Protein AF-A0A7I7M6J4-F1 (afdb_monomer_lite)

Structure (mmCIF, N/CA/C/O backbone):
data_AF-A0A7I7M6J4-F1
#
_entry.id   AF-A0A7I7M6J4-F1
#
loop_
_atom_site.group_PDB
_atom_site.id
_atom_site.type_symbol
_atom_site.label_atom_id
_atom_site.label_alt_id
_atom_site.label_comp_id
_atom_site.label_asym_id
_atom_site.label_entity_id
_atom_site.label_seq_id
_atom_site.pdbx_PDB_ins_code
_atom_site.Cartn_x
_atom_site.Cartn_y
_atom_site.Cartn_z
_atom_site.occupancy
_atom_site.B_iso_or_equiv
_atom_site.auth_seq_id
_atom_site.auth_comp_id
_atom_site.auth_asym_id
_atom_site.auth_atom_id
_atom_site.pdbx_PDB_model_num
ATOM 1 N N . MET A 1 1 ? 21.340 7.365 -11.139 1.00 58.06 1 MET A N 1
ATOM 2 C CA . MET A 1 1 ? 21.224 6.074 -11.855 1.00 58.06 1 MET A CA 1
ATOM 3 C C . MET A 1 1 ? 21.804 6.102 -13.283 1.00 58.06 1 MET A C 1
ATOM 5 O O . MET A 1 1 ? 21.298 5.440 -14.175 1.00 58.06 1 MET A O 1
ATOM 9 N N . THR A 1 2 ? 22.927 6.791 -13.527 1.00 57.12 2 THR A N 1
ATOM 10 C CA . THR A 1 2 ? 23.522 6.941 -14.879 1.00 57.12 2 THR A CA 1
ATOM 11 C C . THR A 1 2 ? 24.549 5.858 -15.244 1.00 57.12 2 THR A C 1
ATOM 13 O O . THR A 1 2 ? 24.960 5.743 -16.396 1.00 57.12 2 THR A O 1
ATOM 16 N N . SER A 1 3 ? 24.947 5.028 -14.273 1.00 70.12 3 SER A N 1
ATOM 17 C CA . SER A 1 3 ? 25.984 3.998 -14.437 1.00 70.12 3 SER A CA 1
ATOM 18 C C . SER A 1 3 ? 25.589 2.898 -15.433 1.00 70.12 3 SER A C 1
ATOM 20 O O . SER A 1 3 ? 26.419 2.440 -16.215 1.00 70.12 3 SER A O 1
ATOM 22 N N . LEU A 1 4 ? 24.308 2.511 -15.471 1.00 69.12 4 LEU A N 1
ATOM 23 C CA . LEU A 1 4 ? 23.848 1.411 -16.322 1.00 69.12 4 LEU A CA 1
ATOM 24 C C . LEU A 1 4 ? 23.846 1.785 -17.812 1.00 69.12 4 LEU A C 1
ATOM 26 O O . LEU A 1 4 ? 24.363 1.026 -18.626 1.00 69.12 4 LEU A O 1
ATOM 30 N N . ALA A 1 5 ? 23.335 2.968 -18.163 1.00 65.31 5 ALA A N 1
ATOM 31 C CA . ALA A 1 5 ? 23.370 3.475 -19.538 1.00 65.31 5 ALA A CA 1
ATOM 32 C C . ALA A 1 5 ? 24.808 3.749 -20.011 1.00 65.31 5 ALA A C 1
ATOM 34 O O . ALA A 1 5 ? 25.140 3.481 -21.161 1.00 65.31 5 ALA A O 1
ATOM 35 N N . SER A 1 6 ? 25.682 4.207 -19.108 1.00 72.69 6 SER A N 1
ATOM 36 C CA . SER A 1 6 ? 27.111 4.384 -19.392 1.00 72.69 6 SER A CA 1
ATOM 37 C C . SER A 1 6 ? 27.819 3.053 -19.696 1.00 72.69 6 SER A C 1
ATOM 39 O O . SER A 1 6 ? 28.669 2.984 -20.579 1.00 72.69 6 SER A O 1
ATOM 41 N N . ARG A 1 7 ? 27.440 1.967 -19.004 1.00 75.00 7 ARG A N 1
ATOM 42 C CA . ARG A 1 7 ? 28.103 0.656 -19.115 1.00 75.00 7 ARG A CA 1
ATOM 43 C C . ARG A 1 7 ? 27.515 -0.266 -20.189 1.00 75.00 7 ARG A C 1
ATOM 45 O O . ARG A 1 7 ? 28.248 -1.078 -20.744 1.00 75.00 7 ARG A O 1
ATOM 52 N N . TYR A 1 8 ? 26.218 -0.155 -20.471 1.00 76.62 8 TYR A N 1
ATOM 53 C CA . TYR A 1 8 ? 25.488 -1.052 -21.381 1.00 76.62 8 TYR A CA 1
ATOM 54 C C . TYR A 1 8 ? 24.812 -0.326 -22.554 1.00 76.62 8 TYR A C 1
ATOM 56 O O . TYR A 1 8 ? 24.132 -0.957 -23.361 1.00 76.62 8 TYR A O 1
ATOM 64 N N . GLY A 1 9 ? 25.015 0.988 -22.677 1.00 76.75 9 GLY A N 1
ATOM 65 C CA . GLY A 1 9 ? 24.424 1.816 -23.722 1.00 76.75 9 GLY A CA 1
ATOM 66 C C . GLY A 1 9 ? 22.983 2.241 -23.430 1.00 76.75 9 GLY A C 1
ATOM 67 O O . GLY A 1 9 ? 22.277 1.672 -22.590 1.00 76.75 9 GLY A O 1
ATOM 68 N N . ASP A 1 10 ? 22.530 3.261 -24.157 1.00 83.62 10 ASP A N 1
ATOM 69 C CA . ASP A 1 10 ? 21.179 3.822 -24.054 1.00 83.62 10 ASP A CA 1
ATOM 70 C C . ASP A 1 10 ? 20.161 3.069 -24.937 1.00 83.62 10 ASP A C 1
ATOM 72 O O . ASP A 1 10 ? 19.556 3.589 -25.881 1.00 83.62 10 ASP A O 1
ATOM 76 N N . SER A 1 11 ? 19.991 1.783 -24.644 1.00 90.88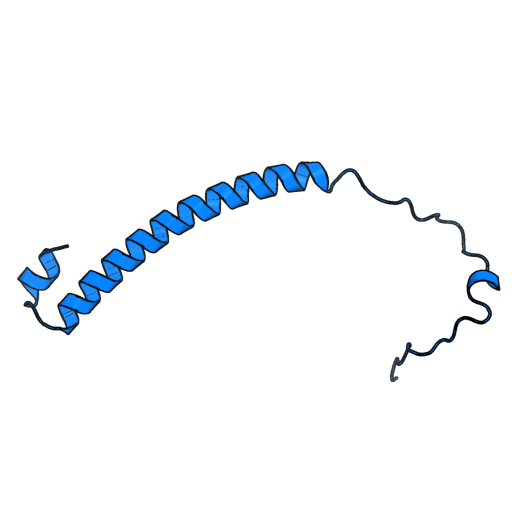 11 SER A N 1
ATOM 77 C CA . SER A 1 11 ? 18.976 0.943 -25.275 1.00 90.88 11 SER A CA 1
ATOM 78 C C . SER A 1 11 ? 17.586 1.161 -24.649 1.00 90.88 11 SER A C 1
ATOM 80 O O . SER A 1 11 ? 17.469 1.518 -23.473 1.00 90.88 11 SER A O 1
ATOM 82 N N . PRO A 1 12 ? 16.492 0.858 -25.370 1.00 91.44 12 PRO A N 1
ATOM 83 C CA . PRO A 1 12 ? 15.154 0.851 -24.778 1.00 91.44 12 PRO A CA 1
ATOM 84 C C . PRO A 1 12 ? 15.032 -0.061 -23.545 1.00 91.44 12 PRO A C 1
ATOM 86 O O . PRO A 1 12 ? 14.273 0.246 -22.630 1.00 91.44 12 PRO A O 1
ATOM 89 N N . ALA A 1 13 ? 15.783 -1.168 -23.498 1.00 91.25 13 ALA A N 1
ATOM 90 C CA . ALA A 1 13 ? 15.785 -2.084 -22.361 1.00 91.25 13 ALA A CA 1
ATOM 91 C C . ALA A 1 13 ? 16.457 -1.468 -21.123 1.00 91.25 13 ALA A C 1
ATOM 93 O O . ALA A 1 13 ? 15.904 -1.539 -20.030 1.00 91.25 13 ALA A O 1
ATOM 94 N N . THR A 1 14 ? 17.606 -0.807 -21.287 1.00 90.38 14 THR A N 1
ATOM 95 C CA . THR A 1 14 ? 18.304 -0.136 -20.177 1.00 90.38 14 THR A CA 1
ATOM 96 C C . THR A 1 14 ? 17.511 1.057 -19.646 1.00 90.38 14 THR A C 1
ATOM 98 O O . THR A 1 14 ? 17.441 1.230 -18.432 1.00 90.38 14 THR A O 1
ATOM 101 N N . ARG A 1 15 ? 16.818 1.810 -20.514 1.00 90.19 15 ARG A N 1
ATOM 102 C CA . ARG A 1 15 ? 15.859 2.850 -20.094 1.00 90.19 15 ARG A CA 1
ATOM 103 C C . ARG A 1 15 ? 14.707 2.304 -19.255 1.00 90.19 15 ARG A C 1
ATOM 105 O O . ARG A 1 15 ? 14.366 2.904 -18.244 1.00 90.19 15 ARG A O 1
ATOM 112 N N . ARG A 1 16 ? 14.131 1.158 -19.638 1.00 93.50 16 ARG A N 1
ATOM 113 C CA . ARG A 1 16 ? 13.075 0.503 -18.845 1.00 93.50 16 ARG A CA 1
ATOM 114 C C . ARG A 1 16 ? 13.570 0.118 -17.457 1.00 93.50 16 ARG A C 1
ATOM 116 O O . ARG A 1 16 ? 12.906 0.452 -16.491 1.00 93.50 16 ARG A O 1
ATOM 123 N N . ILE A 1 17 ? 14.755 -0.487 -17.362 1.00 92.88 17 ILE A N 1
ATOM 124 C CA . ILE A 1 17 ? 15.341 -0.875 -16.069 1.00 92.88 17 ILE A CA 1
ATOM 125 C C . ILE A 1 17 ? 15.546 0.344 -15.164 1.00 92.88 17 ILE A C 1
ATOM 127 O O . ILE A 1 17 ? 15.235 0.275 -13.980 1.00 92.88 17 ILE A O 1
ATOM 131 N N . VAL A 1 18 ? 16.055 1.456 -15.704 1.00 91.94 18 VAL A N 1
ATOM 132 C CA . VAL A 1 18 ? 16.229 2.693 -14.924 1.00 91.94 18 VAL A CA 1
ATOM 133 C C . VAL A 1 18 ? 14.879 3.229 -14.447 1.00 91.94 18 VAL A C 1
ATOM 135 O O . VAL A 1 18 ? 14.729 3.483 -13.257 1.00 91.94 18 VAL A O 1
ATOM 138 N N . ASN A 1 19 ? 13.885 3.315 -15.334 1.00 93.69 19 ASN A N 1
ATOM 139 C CA . ASN A 1 19 ? 12.545 3.781 -14.968 1.00 93.69 19 ASN A CA 1
ATOM 140 C C . ASN A 1 19 ? 11.879 2.875 -13.921 1.00 93.69 19 ASN A C 1
ATOM 142 O O . ASN A 1 19 ? 11.253 3.366 -12.986 1.00 93.69 19 ASN A O 1
ATOM 146 N N . ASP A 1 20 ? 12.009 1.555 -14.064 1.00 96.12 20 ASP A N 1
ATOM 147 C CA . ASP A 1 20 ? 11.463 0.598 -13.103 1.00 96.12 20 ASP A CA 1
ATOM 148 C C . ASP A 1 20 ? 12.153 0.735 -11.741 1.00 96.12 20 ASP A C 1
ATOM 150 O O . ASP A 1 20 ? 11.479 0.688 -10.717 1.00 96.12 20 ASP A O 1
ATOM 154 N N . ALA A 1 21 ? 13.471 0.954 -11.713 1.00 94.88 21 ALA A N 1
ATOM 155 C CA . ALA A 1 21 ? 14.210 1.170 -10.474 1.00 94.88 21 ALA A CA 1
ATOM 156 C C . ALA A 1 21 ? 13.806 2.478 -9.775 1.00 94.88 21 ALA A C 1
ATOM 158 O O . ALA A 1 21 ? 13.645 2.489 -8.557 1.00 94.88 21 ALA A O 1
ATOM 159 N N . GLU A 1 22 ? 13.598 3.562 -10.526 1.00 95.62 22 GLU A N 1
ATOM 160 C CA . GLU A 1 22 ? 13.088 4.827 -9.982 1.00 95.62 22 GLU A CA 1
ATOM 161 C C . GLU A 1 22 ? 11.667 4.673 -9.428 1.00 95.62 22 GLU A C 1
ATOM 163 O O . GLU A 1 22 ? 11.390 5.136 -8.321 1.00 95.62 22 GLU A O 1
ATOM 168 N N . ARG A 1 23 ? 10.786 3.962 -10.146 1.00 97.12 23 ARG A N 1
ATOM 169 C CA . ARG A 1 23 ? 9.432 3.663 -9.661 1.00 97.12 23 ARG A CA 1
ATOM 170 C C . ARG A 1 23 ? 9.466 2.837 -8.377 1.00 97.12 23 ARG A C 1
ATOM 172 O O . ARG A 1 23 ? 8.789 3.198 -7.427 1.00 97.12 23 ARG A O 1
ATOM 179 N N . ILE A 1 24 ? 10.274 1.776 -8.326 1.0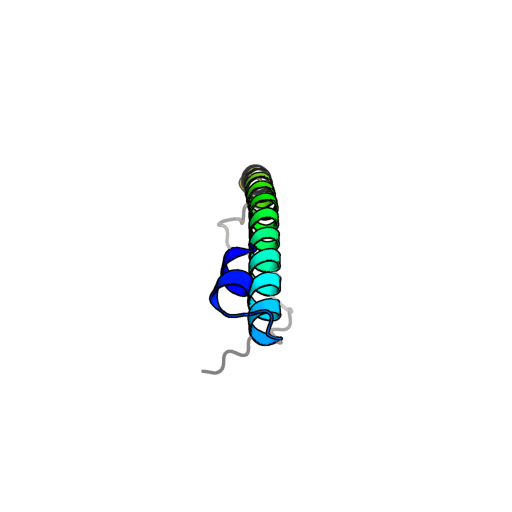0 97.81 24 ILE A N 1
ATOM 180 C CA . ILE A 1 24 ? 10.396 0.921 -7.134 1.00 97.81 24 ILE A CA 1
ATOM 181 C C . ILE A 1 24 ? 10.854 1.733 -5.919 1.00 97.81 24 ILE A C 1
ATOM 183 O O . ILE A 1 24 ? 10.335 1.525 -4.830 1.00 97.81 24 ILE A O 1
ATOM 187 N N . LEU A 1 25 ? 11.803 2.660 -6.086 1.00 97.44 25 LEU A N 1
ATOM 188 C CA . LEU A 1 25 ? 12.237 3.521 -4.983 1.00 97.44 25 LEU A CA 1
ATOM 189 C C . LEU A 1 25 ? 11.102 4.417 -4.483 1.00 97.44 25 LEU A C 1
ATOM 191 O O . LEU A 1 25 ? 10.887 4.503 -3.280 1.00 97.44 25 LEU A O 1
ATOM 195 N N . ASN A 1 26 ? 10.334 5.017 -5.393 1.00 97.56 26 ASN A N 1
ATOM 196 C CA . ASN A 1 26 ? 9.181 5.822 -5.003 1.00 97.56 26 ASN A CA 1
ATOM 197 C C . ASN A 1 26 ? 8.089 4.992 -4.309 1.00 97.56 26 ASN A C 1
ATOM 199 O O . ASN A 1 26 ? 7.495 5.446 -3.334 1.00 97.56 26 ASN A O 1
ATOM 203 N N . ASP A 1 27 ? 7.853 3.770 -4.788 1.00 98.06 27 ASP A N 1
ATOM 204 C CA . ASP A 1 27 ? 6.908 2.842 -4.171 1.00 98.06 27 ASP A CA 1
ATOM 205 C C . ASP A 1 27 ? 7.363 2.457 -2.751 1.00 98.06 27 ASP A C 1
ATOM 207 O O . ASP A 1 27 ? 6.531 2.365 -1.853 1.00 98.06 27 ASP A O 1
ATOM 211 N N . ILE A 1 28 ? 8.671 2.286 -2.519 1.00 97.88 28 ILE A N 1
ATOM 212 C CA . ILE A 1 28 ? 9.233 2.037 -1.181 1.00 97.88 28 ILE A CA 1
ATOM 213 C C . ILE A 1 28 ? 9.004 3.237 -0.257 1.00 97.88 28 ILE A C 1
ATOM 215 O O . ILE A 1 28 ? 8.516 3.041 0.853 1.00 97.88 28 ILE A O 1
ATOM 219 N N . ASP A 1 29 ? 9.296 4.460 -0.711 1.00 97.75 29 ASP A N 1
ATOM 220 C CA . ASP A 1 29 ? 9.073 5.675 0.089 1.00 97.75 29 ASP A CA 1
ATOM 221 C C . ASP A 1 29 ? 7.592 5.824 0.478 1.00 97.75 29 ASP A C 1
ATOM 223 O O . ASP A 1 29 ? 7.255 6.239 1.585 1.00 97.75 29 ASP A O 1
ATOM 227 N N . ARG A 1 30 ? 6.680 5.447 -0.425 1.00 97.44 30 ARG A N 1
ATOM 228 C CA . ARG A 1 30 ? 5.241 5.456 -0.152 1.00 97.44 30 ARG A CA 1
ATOM 229 C C . ARG A 1 30 ? 4.827 4.378 0.849 1.00 97.44 30 ARG A C 1
ATOM 231 O O . ARG A 1 30 ? 4.006 4.650 1.718 1.00 97.44 30 ARG A O 1
ATOM 238 N N . LEU A 1 31 ? 5.389 3.176 0.740 1.00 98.12 31 LEU A N 1
ATOM 239 C CA . LEU A 1 31 ? 5.118 2.095 1.688 1.00 98.12 31 LEU A CA 1
ATOM 240 C C . LEU A 1 31 ? 5.576 2.440 3.108 1.00 98.12 31 LEU A C 1
ATOM 242 O O . LEU A 1 31 ? 4.950 1.976 4.057 1.00 98.12 31 LEU A O 1
ATOM 246 N N . ASP A 1 32 ? 6.633 3.239 3.256 1.00 97.12 32 ASP A N 1
ATOM 247 C CA . ASP A 1 32 ? 7.088 3.731 4.561 1.00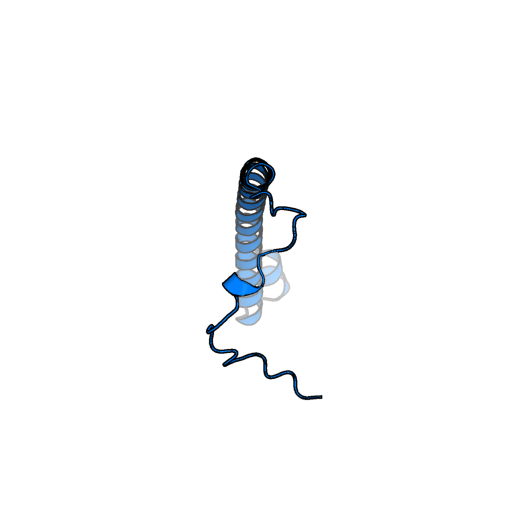 97.12 32 ASP A CA 1
ATOM 248 C C . ASP A 1 32 ? 6.015 4.617 5.218 1.00 97.12 32 ASP A C 1
ATOM 250 O O . ASP A 1 32 ? 5.596 4.363 6.347 1.00 97.12 32 ASP A O 1
ATOM 254 N N . ILE A 1 33 ? 5.453 5.562 4.454 1.00 96.69 33 ILE A N 1
ATOM 255 C CA . ILE A 1 33 ? 4.332 6.412 4.895 1.00 96.69 33 ILE A CA 1
ATOM 256 C C . ILE A 1 33 ? 3.114 5.558 5.276 1.00 96.69 33 ILE A C 1
ATOM 258 O O . ILE A 1 33 ? 2.539 5.729 6.354 1.00 96.69 33 ILE A O 1
ATOM 262 N N . ASP A 1 34 ? 2.732 4.614 4.412 1.00 95.50 34 ASP A N 1
ATOM 263 C CA . ASP A 1 34 ? 1.585 3.735 4.656 1.00 95.50 34 ASP A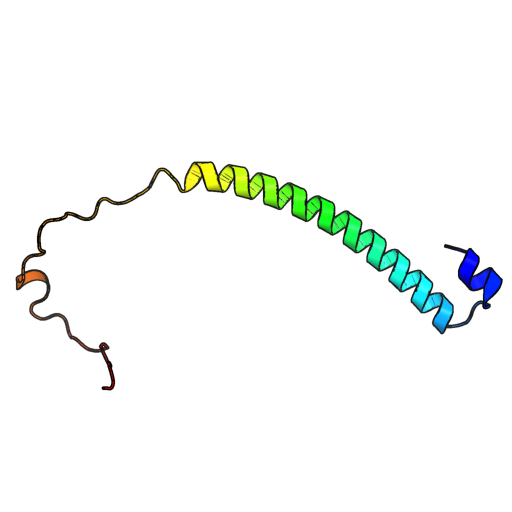 CA 1
ATOM 264 C C . ASP A 1 34 ? 1.804 2.864 5.915 1.00 95.50 34 ASP A C 1
ATOM 266 O O . ASP A 1 34 ? 0.862 2.571 6.658 1.00 95.50 34 ASP A O 1
ATOM 270 N N . ALA A 1 35 ? 3.046 2.446 6.186 1.00 94.50 35 ALA A N 1
ATOM 271 C CA . ALA A 1 35 ? 3.395 1.657 7.364 1.00 94.50 35 ALA A CA 1
ATOM 272 C C . ALA A 1 35 ? 3.278 2.467 8.663 1.00 94.50 35 ALA A C 1
ATOM 274 O O . ALA A 1 35 ? 2.729 1.949 9.646 1.00 94.50 35 ALA A O 1
ATOM 275 N N . GLU A 1 36 ? 3.738 3.721 8.660 1.00 94.19 36 GLU A N 1
ATOM 276 C CA . GLU A 1 36 ? 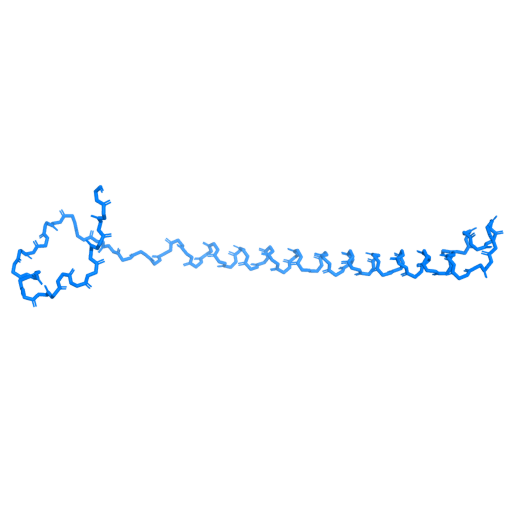3.581 4.655 9.781 1.00 94.19 36 GLU A CA 1
ATOM 277 C C . GLU A 1 36 ? 2.097 4.943 10.068 1.00 94.19 36 GLU A C 1
ATOM 279 O O . GLU A 1 36 ? 1.649 4.849 11.217 1.00 94.19 36 GLU A O 1
ATOM 284 N N . GLU A 1 37 ? 1.297 5.214 9.029 1.00 92.44 37 GLU A N 1
ATOM 285 C CA . GLU A 1 37 ? -0.149 5.431 9.164 1.00 92.44 37 GLU A CA 1
ATOM 286 C C . GLU A 1 37 ? -0.846 4.192 9.742 1.00 92.44 37 GLU A C 1
ATOM 288 O O . GLU A 1 37 ? -1.671 4.286 10.659 1.00 92.44 37 GLU A O 1
ATOM 293 N N . LEU A 1 38 ? -0.480 3.005 9.257 1.00 91.69 38 LEU A N 1
ATOM 294 C CA . LEU A 1 38 ? -1.041 1.752 9.742 1.00 91.69 38 LEU A CA 1
ATOM 295 C C . LEU A 1 38 ? -0.672 1.484 11.207 1.00 91.69 38 LEU A C 1
ATOM 297 O O . LEU A 1 38 ? -1.484 0.951 11.969 1.00 91.69 38 LEU A O 1
ATOM 301 N N . GLU A 1 39 ? 0.544 1.827 11.633 1.00 88.56 39 GLU A N 1
ATOM 302 C CA . GLU A 1 39 ? 0.936 1.741 13.038 1.00 88.56 39 GLU A CA 1
ATOM 303 C C . GLU A 1 39 ? 0.107 2.678 13.923 1.00 88.56 39 GLU A C 1
ATOM 305 O O . GLU A 1 39 ? -0.427 2.223 14.945 1.00 88.56 39 GLU A O 1
ATOM 310 N N . LEU A 1 40 ? -0.090 3.928 13.497 1.00 85.81 40 LEU A N 1
ATOM 311 C CA . LEU A 1 40 ? -0.951 4.888 14.185 1.00 85.81 40 LEU A CA 1
ATOM 312 C C . LEU A 1 40 ? -2.392 4.364 14.297 1.00 85.81 40 LEU A C 1
ATOM 314 O O . LEU A 1 40 ? -2.959 4.318 15.394 1.00 85.81 40 LEU A O 1
ATOM 318 N N . ALA A 1 41 ? -2.965 3.884 13.191 1.00 81.88 41 ALA A N 1
ATOM 319 C CA . ALA A 1 41 ? -4.313 3.321 13.149 1.00 81.88 41 ALA A CA 1
ATOM 320 C C . ALA A 1 41 ? -4.464 2.089 14.060 1.00 81.88 41 ALA A C 1
ATOM 322 O O . ALA A 1 41 ? -5.479 1.940 14.749 1.00 81.88 41 ALA A O 1
ATOM 323 N N . ARG A 1 42 ? -3.447 1.217 14.134 1.00 77.50 42 ARG A N 1
ATOM 324 C CA . ARG A 1 42 ? -3.416 0.082 15.079 1.00 77.50 42 ARG A CA 1
ATOM 325 C C . ARG A 1 42 ? -3.319 0.529 16.534 1.00 77.50 42 ARG A C 1
ATOM 327 O O . ARG A 1 42 ? -3.857 -0.151 17.410 1.00 77.50 42 ARG A O 1
ATOM 334 N N . GLY A 1 43 ? -2.619 1.625 16.819 1.00 70.62 43 GLY A N 1
ATOM 335 C CA . GLY A 1 43 ? -2.621 2.264 18.136 1.00 70.62 43 GLY A CA 1
ATOM 336 C C . GLY A 1 43 ? -4.036 2.683 18.536 1.00 70.62 43 GLY A C 1
ATOM 337 O O . GLY A 1 43 ? -4.548 2.228 19.558 1.00 70.62 43 GLY A O 1
ATOM 338 N N . LEU A 1 44 ? -4.709 3.446 17.673 1.00 62.28 44 LEU A N 1
ATOM 339 C CA . LEU A 1 44 ? -6.080 3.923 17.892 1.00 62.28 44 LEU A CA 1
ATOM 340 C C . LEU A 1 44 ? -7.098 2.773 18.014 1.00 62.28 44 LEU A C 1
ATOM 342 O O . LEU A 1 44 ? -7.925 2.765 18.924 1.00 62.28 44 LEU A O 1
ATOM 346 N N . SER A 1 45 ? -6.997 1.754 17.158 1.00 60.22 45 SER A N 1
ATOM 347 C CA . SER A 1 45 ? -7.913 0.603 17.157 1.00 60.22 45 SER A CA 1
ATOM 348 C C . SER A 1 45 ? -7.753 -0.282 18.399 1.00 60.22 45 SER A C 1
ATOM 350 O O . SER A 1 45 ? -8.742 -0.773 18.943 1.00 60.22 45 SER A O 1
ATOM 352 N N . ARG A 1 46 ? -6.524 -0.458 18.913 1.00 58.75 46 ARG A N 1
ATOM 353 C CA . ARG A 1 46 ? -6.294 -1.186 20.177 1.00 58.75 46 ARG A CA 1
ATOM 354 C C . ARG A 1 46 ? -6.922 -0.486 21.380 1.00 58.75 46 ARG A C 1
ATOM 356 O O . ARG A 1 46 ? -7.381 -1.174 22.286 1.00 58.75 46 ARG A O 1
ATOM 363 N N . HIS A 1 47 ? -6.987 0.845 21.381 1.00 58.19 47 HIS A N 1
ATOM 364 C CA . HIS A 1 47 ? -7.705 1.587 22.418 1.00 58.19 47 HIS A CA 1
ATOM 365 C C . HIS A 1 47 ? -9.230 1.445 22.300 1.00 58.19 47 HIS A C 1
ATOM 367 O O . HIS A 1 47 ? -9.911 1.452 23.322 1.00 58.19 47 HIS A O 1
ATOM 373 N N . HIS A 1 48 ? -9.767 1.277 21.088 1.00 57.22 48 HIS A N 1
ATOM 374 C CA . HIS A 1 48 ? -11.214 1.229 20.858 1.00 57.22 48 HIS A CA 1
ATOM 375 C C . HIS A 1 48 ? -11.835 -0.164 21.092 1.00 57.22 48 HIS A C 1
ATOM 377 O O . HIS A 1 48 ? -12.935 -0.270 21.623 1.00 57.22 48 HIS A O 1
ATOM 383 N N . HIS A 1 49 ? -11.130 -1.256 20.771 1.00 57.12 49 HIS A N 1
ATOM 384 C CA . HIS A 1 49 ? -11.731 -2.604 20.745 1.00 57.12 49 HIS A CA 1
ATOM 385 C C . HIS A 1 49 ? -11.661 -3.418 22.047 1.00 57.12 49 HIS A C 1
ATOM 387 O O . HIS A 1 49 ? -12.185 -4.531 22.101 1.00 57.12 49 HIS A O 1
ATOM 393 N N . VAL A 1 50 ? -11.029 -2.910 23.106 1.00 58.62 50 VAL A N 1
ATOM 394 C CA . VAL A 1 50 ? -10.949 -3.645 24.384 1.00 58.62 50 VAL A CA 1
ATOM 395 C C . VAL A 1 50 ? -12.150 -3.348 25.300 1.00 58.62 50 VAL A C 1
ATOM 397 O O . VAL A 1 50 ? -12.414 -4.124 26.216 1.00 58.62 50 VAL A O 1
ATOM 400 N N . GLY A 1 51 ? -12.909 -2.274 25.046 1.00 60.94 51 GLY A N 1
ATOM 401 C CA . GLY A 1 51 ? -13.934 -1.776 25.974 1.00 60.94 51 GLY A CA 1
ATOM 402 C C . GLY A 1 51 ? -15.377 -2.216 25.709 1.00 60.94 51 GLY A C 1
ATOM 403 O O . GLY A 1 51 ? -16.117 -2.439 26.662 1.00 60.94 51 GLY A O 1
ATOM 404 N N . GLU A 1 52 ? -15.797 -2.366 24.451 1.00 69.94 52 GLU A N 1
ATOM 405 C CA . GLU A 1 52 ? -17.202 -2.652 24.123 1.00 69.94 52 GLU A CA 1
ATOM 406 C C . GLU A 1 52 ? -17.427 -4.145 23.880 1.00 69.94 52 GLU A C 1
ATOM 408 O O . GLU A 1 52 ? -17.418 -4.643 22.756 1.00 69.94 52 GLU A O 1
ATOM 413 N N . ARG A 1 53 ? -17.623 -4.891 24.968 1.00 75.94 53 ARG A N 1
ATOM 414 C CA . ARG A 1 53 ? -18.193 -6.239 24.904 1.00 75.94 53 ARG A CA 1
ATOM 415 C C . ARG A 1 53 ? -19.586 -6.196 25.504 1.00 75.94 53 ARG A C 1
ATOM 417 O O . ARG A 1 53 ? -19.755 -5.790 26.650 1.00 75.94 53 ARG A O 1
ATOM 424 N N . ILE A 1 54 ? -20.575 -6.639 24.736 1.00 79.50 54 ILE A N 1
ATOM 425 C CA . ILE A 1 54 ? -21.917 -6.874 25.264 1.00 79.50 54 ILE A CA 1
ATOM 426 C C . ILE A 1 54 ? -21.848 -8.175 26.064 1.00 79.50 54 ILE A C 1
ATOM 428 O O . ILE A 1 54 ? -21.477 -9.218 25.525 1.00 79.50 54 ILE A O 1
ATOM 432 N N . ALA A 1 55 ? -22.154 -8.106 27.358 1.00 81.38 55 ALA A N 1
ATOM 433 C CA . ALA A 1 55 ? -22.224 -9.290 28.201 1.00 81.38 55 ALA A CA 1
ATOM 434 C C . ALA A 1 55 ? -23.376 -10.182 27.718 1.00 81.38 55 ALA A C 1
ATOM 436 O O . ALA A 1 55 ? -24.534 -9.762 27.738 1.00 81.38 55 ALA A O 1
ATOM 437 N N . ILE A 1 56 ? -23.053 -11.400 27.280 1.00 84.62 56 ILE A N 1
ATOM 438 C CA . ILE A 1 56 ? -24.062 -12.427 27.020 1.00 84.62 56 ILE A CA 1
ATOM 439 C C . ILE A 1 56 ? -24.368 -13.108 28.358 1.00 84.62 56 ILE A C 1
ATOM 441 O O . ILE A 1 56 ? -23.431 -13.543 29.027 1.00 84.62 56 ILE A O 1
ATOM 445 N N . PRO A 1 57 ? -25.641 -13.174 28.784 1.00 86.50 57 PRO A N 1
ATOM 446 C CA . PRO A 1 57 ? -26.009 -13.877 30.004 1.00 86.50 57 PRO A CA 1
ATOM 447 C C . PRO A 1 57 ? -25.636 -15.364 29.938 1.00 86.50 57 PRO A C 1
ATOM 449 O O . PRO A 1 57 ? -25.961 -16.037 28.965 1.00 86.50 57 PRO A O 1
ATOM 452 N N . ASP A 1 58 ? -25.050 -15.895 31.014 1.00 86.38 58 ASP A N 1
ATOM 453 C CA . ASP A 1 58 ? -24.794 -17.339 31.176 1.00 86.38 58 ASP A CA 1
ATOM 454 C C . ASP A 1 58 ? -26.075 -18.140 31.498 1.00 86.38 58 ASP A C 1
ATOM 456 O O . ASP A 1 58 ? -26.048 -19.352 31.715 1.00 86.38 58 ASP A O 1
ATOM 460 N N . THR A 1 59 ? -27.222 -17.463 31.570 1.00 89.00 59 THR A N 1
ATOM 461 C CA . THR A 1 59 ? -28.533 -18.084 31.759 1.00 89.00 59 THR A CA 1
ATOM 462 C C . THR A 1 59 ? -29.063 -18.618 30.437 1.00 89.00 59 THR A C 1
ATOM 464 O O . THR A 1 59 ? -28.959 -17.946 29.412 1.00 89.00 59 THR A O 1
ATOM 467 N N . GLN A 1 60 ? -29.710 -19.785 30.466 1.00 84.19 60 GLN A N 1
ATOM 468 C CA . GLN A 1 60 ? -30.427 -20.283 29.294 1.00 84.19 60 GLN A CA 1
ATOM 469 C C . GLN A 1 60 ? -31.494 -19.276 28.845 1.00 84.19 60 GLN A C 1
ATOM 471 O O . GLN A 1 60 ? -32.229 -18.728 29.667 1.00 84.19 60 GLN A O 1
ATOM 476 N N . TYR A 1 61 ? -31.574 -19.055 27.533 1.00 79.88 61 TYR A N 1
ATOM 477 C CA . TYR A 1 61 ? -32.698 -18.349 26.929 1.00 79.88 61 TYR A CA 1
ATOM 478 C C . TYR A 1 61 ? -33.981 -19.157 27.117 1.00 79.88 61 TYR A C 1
ATOM 480 O O . TYR A 1 61 ? -33.956 -20.389 27.103 1.00 79.88 61 TYR A O 1
ATOM 488 N N . ASP A 1 62 ? -35.101 -18.455 27.269 1.00 84.56 62 ASP A N 1
ATOM 489 C CA . ASP A 1 62 ? -36.413 -19.088 27.319 1.00 84.56 62 ASP A CA 1
ATOM 490 C C . ASP A 1 62 ? -36.660 -19.872 26.023 1.00 84.56 62 ASP A C 1
ATOM 492 O O . ASP A 1 62 ? -36.453 -19.369 24.920 1.00 84.56 62 ASP A O 1
ATOM 496 N N . THR A 1 63 ? -37.109 -21.115 26.144 1.00 76.69 63 THR A N 1
ATOM 497 C CA . THR A 1 63 ? -37.502 -21.944 25.002 1.00 76.69 63 THR A CA 1
ATOM 498 C C . THR A 1 63 ? -38.625 -21.324 24.173 1.00 76.69 63 THR A C 1
ATOM 500 O O . THR A 1 63 ? -38.678 -21.549 22.964 1.00 76.69 63 THR A O 1
ATOM 503 N N . ASP A 1 64 ? -39.494 -20.517 24.785 1.00 81.44 64 ASP A N 1
ATOM 504 C CA . ASP A 1 64 ? -40.566 -19.819 24.074 1.00 81.44 64 ASP A CA 1
ATOM 505 C C . ASP A 1 64 ? -40.045 -18.694 23.170 1.00 81.44 64 ASP A C 1
ATOM 507 O O . ASP A 1 64 ? -40.721 -18.328 22.212 1.00 81.44 64 ASP A O 1
ATOM 511 N N . PHE A 1 65 ? -38.817 -18.210 23.396 1.00 77.75 65 PHE A N 1
ATOM 512 C CA . PHE A 1 65 ? -38.153 -17.225 22.537 1.00 77.75 65 PHE A CA 1
ATOM 513 C C . PHE A 1 65 ? -37.948 -17.737 21.103 1.00 77.75 65 PHE A C 1
ATOM 515 O O . PHE A 1 65 ? -38.000 -16.966 20.149 1.00 77.75 65 PHE A O 1
ATOM 522 N N . TRP A 1 66 ? -37.738 -19.046 20.948 1.00 74.62 66 TRP A N 1
ATOM 523 C CA . TRP A 1 66 ? -37.470 -19.696 19.662 1.00 74.62 66 TRP A CA 1
ATOM 524 C C . TRP A 1 66 ? -38.728 -20.299 19.021 1.00 74.62 66 TRP A C 1
ATOM 526 O O . TRP A 1 66 ? -38.677 -20.829 17.912 1.00 74.62 66 TRP A O 1
ATOM 536 N N . ARG A 1 67 ? -39.877 -20.244 19.707 1.00 77.06 67 ARG A N 1
ATOM 537 C CA . ARG A 1 67 ? -41.121 -20.869 19.254 1.00 77.06 67 ARG A CA 1
ATOM 538 C C . ARG A 1 67 ? -41.761 -20.033 18.140 1.00 77.06 67 ARG A C 1
ATOM 540 O O . ARG A 1 67 ? -42.200 -18.914 18.378 1.00 77.06 67 ARG A O 1
ATOM 547 N N . GLY A 1 68 ? -41.880 -20.605 16.941 1.00 69.56 68 GLY A N 1
ATOM 548 C CA . GLY A 1 68 ? -42.529 -19.956 15.791 1.00 69.56 68 GLY A CA 1
ATOM 549 C C . GLY A 1 68 ? -41.598 -19.101 14.925 1.00 69.56 68 GLY A C 1
ATOM 550 O O . GLY A 1 68 ? -42.079 -18.431 14.015 1.00 69.56 68 GLY A O 1
ATOM 551 N N . VAL A 1 69 ? -40.290 -19.133 15.194 1.00 72.88 69 VAL A N 1
ATOM 552 C CA . VAL A 1 69 ? -39.270 -18.665 14.251 1.00 72.88 69 VAL A CA 1
ATOM 553 C C . VAL A 1 69 ? -39.083 -19.759 13.200 1.00 72.88 69 VAL A C 1
ATOM 555 O O . VAL A 1 69 ? -38.906 -20.921 13.564 1.00 72.88 69 VAL A O 1
ATOM 558 N N . ASP A 1 70 ? -39.167 -19.396 11.922 1.00 67.62 70 ASP A N 1
ATOM 559 C CA . ASP A 1 70 ? -38.921 -20.318 10.812 1.00 67.62 70 ASP A CA 1
ATOM 560 C C . ASP A 1 70 ? -37.455 -20.781 10.870 1.00 67.62 70 ASP A C 1
ATOM 562 O O . ASP A 1 70 ? -36.544 -19.954 10.953 1.00 67.62 70 ASP A O 1
ATOM 566 N N . ASP A 1 71 ? -37.208 -22.090 10.856 1.00 66.06 71 ASP A N 1
ATOM 567 C CA . ASP A 1 71 ? -35.861 -22.679 10.823 1.00 66.06 71 ASP A CA 1
ATOM 568 C C . ASP A 1 71 ? -35.272 -22.702 9.400 1.00 66.06 71 ASP A C 1
ATOM 570 O O . ASP A 1 71 ? -34.285 -23.397 9.129 1.00 66.06 71 ASP A O 1
ATOM 574 N N . GLU A 1 72 ? -35.874 -21.908 8.507 1.00 59.62 72 GLU A N 1
ATOM 575 C CA . GLU A 1 72 ? -35.555 -21.734 7.097 1.00 59.62 72 GLU A CA 1
ATOM 576 C C . GLU A 1 72 ? -34.092 -21.283 6.923 1.00 59.62 72 GLU A C 1
ATOM 578 O O . GLU A 1 72 ? -33.769 -20.102 6.802 1.00 59.62 72 GLU A O 1
ATOM 583 N N . GLY A 1 73 ? -33.164 -22.244 6.951 1.00 58.47 73 GLY A N 1
ATOM 584 C CA . GLY A 1 73 ? -31.752 -21.991 6.673 1.00 58.47 73 GLY A CA 1
ATOM 585 C C . GLY A 1 73 ? -30.711 -22.848 7.390 1.00 58.47 73 GLY A C 1
ATOM 586 O O . GLY A 1 73 ? -29.541 -22.750 7.019 1.00 58.47 73 GLY A O 1
ATOM 587 N N . LEU A 1 74 ? -31.049 -23.722 8.347 1.00 60.12 74 LEU A N 1
ATOM 588 C CA . LEU A 1 74 ? -30.052 -24.647 8.921 1.00 60.12 74 LEU A CA 1
ATOM 589 C C . LEU A 1 74 ? -29.894 -25.907 8.056 1.00 60.12 74 LEU A C 1
ATOM 591 O O . LEU A 1 74 ? -30.075 -27.0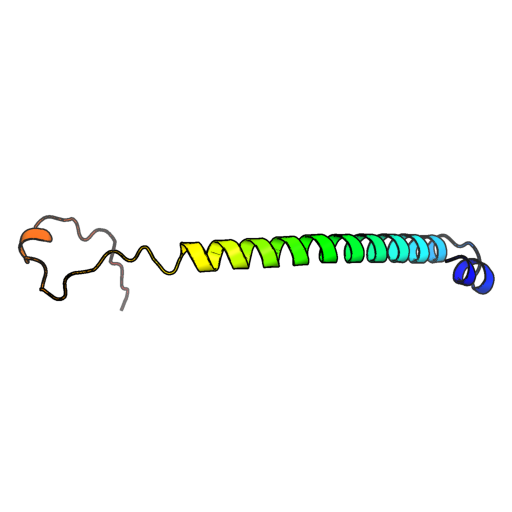37 8.503 1.00 60.12 74 LEU A O 1
ATOM 595 N N . GLY A 1 75 ? -29.537 -25.701 6.787 1.00 55.69 75 GLY A N 1
ATOM 596 C CA . GLY A 1 75 ? -29.147 -26.754 5.853 1.00 55.69 75 GLY A CA 1
ATOM 597 C C . GLY A 1 75 ? -27.798 -27.366 6.230 1.00 55.69 75 GLY A C 1
ATOM 598 O O . GLY A 1 75 ? -26.798 -27.135 5.557 1.00 55.69 75 GLY A O 1
ATOM 599 N N . GLY A 1 76 ? -27.759 -28.141 7.311 1.00 56.94 76 GLY A N 1
ATOM 600 C CA . GLY A 1 76 ? -26.672 -29.070 7.594 1.00 56.94 76 GLY A CA 1
ATOM 601 C C . GLY A 1 76 ? -26.928 -30.373 6.848 1.00 56.94 76 GLY A C 1
ATOM 602 O O . GLY A 1 76 ? -27.653 -31.234 7.340 1.00 56.94 76 GLY A O 1
ATOM 603 N N . THR A 1 77 ? -26.372 -30.523 5.647 1.00 54.19 77 THR A N 1
ATOM 604 C CA . THR A 1 77 ? -26.352 -31.822 4.964 1.00 54.19 77 THR A CA 1
ATOM 605 C C . THR A 1 77 ? -25.403 -32.752 5.712 1.00 54.19 77 THR A C 1
ATOM 607 O O . THR A 1 77 ? -24.213 -32.454 5.834 1.00 54.19 77 THR A O 1
ATOM 610 N N . HIS A 1 78 ? -25.968 -33.835 6.237 1.00 47.62 78 HIS A N 1
ATOM 611 C CA . HIS A 1 78 ? -25.270 -34.955 6.861 1.00 47.62 78 HIS A CA 1
ATOM 612 C C . HIS A 1 78 ? -24.493 -35.797 5.833 1.00 47.62 78 HIS A C 1
ATOM 614 O O . HIS A 1 78 ? -24.847 -35.740 4.633 1.00 47.62 78 HIS A O 1
#

Foldseek 3Di:
DCVQCVVPNDDPVSVVVVVVVVVVVVVVVVVVVVVVVVVVVVVVVVVVPPPDDDDDDPDDDDPVVCPPPDPPDPPPDD

Organism: NCBI:txid216929

Radius of gyration: 29.66 Å; chains: 1; bounding box: 71×42×57 Å

Secondary structure (DSSP, 8-state):
--HHHHHH-S-HHHHHHHHHHHHHHHHHHHHHHHHHHHHHHHHHHHHHTTT--PPPPSSPPPGGGGTT---TT-----

pLDDT: mean 79.42, std 14.57, range [47.62, 98.12]

Sequence (78 aa):
MTSLASRYGDSPATRRIVNDAERILNDIDRLDIDAEELELARGLSRHHHVGERIAIPDTQYDTDFWRGVDDEGLGGTH